Protein AF-A0A8J7PAR4-F1 (afdb_monomer_lite)

Foldseek 3Di:
DQCPACVSHFDDPVQVVVVVVCCVDCVCVPPDDDDDDPGND

Structure (mmCIF, N/CA/C/O backbone):
data_AF-A0A8J7PAR4-F1
#
_entry.id   AF-A0A8J7PAR4-F1
#
loop_
_atom_site.group_PDB
_atom_site.id
_atom_site.type_symbol
_atom_site.label_atom_id
_atom_site.label_alt_id
_atom_site.label_comp_id
_atom_site.label_asym_id
_atom_site.label_entity_id
_atom_site.label_seq_id
_atom_site.pdbx_PDB_ins_code
_atom_site.Cartn_x
_atom_site.Cartn_y
_atom_site.Cartn_z
_atom_site.occupancy
_atom_site.B_iso_or_equiv
_atom_site.auth_seq_id
_atom_site.auth_comp_id
_atom_site.auth_asym_id
_atom_site.auth_atom_id
_atom_site.pdbx_PDB_model_num
ATOM 1 N N . MET A 1 1 ? -20.097 -1.665 11.787 1.00 54.31 1 MET A N 1
ATOM 2 C CA . MET A 1 1 ? -20.452 -0.381 12.437 1.00 54.31 1 MET A CA 1
ATOM 3 C C . MET A 1 1 ? -19.361 0.614 12.066 1.00 54.31 1 MET A C 1
ATOM 5 O O . MET A 1 1 ? -18.207 0.294 12.306 1.00 54.31 1 MET A O 1
ATOM 9 N N . LEU A 1 2 ? -19.698 1.745 11.437 1.00 58.94 2 LEU A N 1
ATOM 10 C CA . LEU A 1 2 ? -18.743 2.721 10.868 1.00 58.94 2 LEU A CA 1
ATOM 11 C C . LEU A 1 2 ? -17.810 3.401 11.897 1.00 58.94 2 LEU A C 1
ATOM 13 O O . LEU A 1 2 ? -16.852 4.041 11.498 1.00 58.94 2 LEU A O 1
ATOM 17 N N . GLY A 1 3 ? -18.059 3.244 13.202 1.00 62.72 3 GLY A N 1
ATOM 18 C CA . GLY A 1 3 ? -17.256 3.835 14.284 1.00 62.72 3 GLY A CA 1
ATOM 19 C C . GLY A 1 3 ? -16.190 2.925 14.910 1.00 62.72 3 GLY A C 1
ATOM 20 O O . GLY A 1 3 ? -15.813 3.166 16.049 1.00 62.72 3 GLY A O 1
ATOM 21 N N . LYS A 1 4 ? -15.763 1.847 14.236 1.00 73.00 4 LYS A N 1
ATOM 22 C CA . LYS A 1 4 ? -14.703 0.938 14.732 1.00 73.00 4 LYS A CA 1
ATOM 23 C C . LYS A 1 4 ? -13.345 1.115 14.042 1.00 73.00 4 LYS A C 1
ATOM 25 O O . LYS A 1 4 ? -12.385 0.491 14.471 1.00 73.00 4 LYS A O 1
ATOM 30 N N . THR A 1 5 ? -13.279 1.925 12.993 1.00 83.81 5 THR A N 1
ATOM 31 C CA . THR A 1 5 ? -12.038 2.276 12.292 1.00 83.81 5 THR A CA 1
ATOM 32 C C . THR A 1 5 ? -11.525 3.598 12.869 1.00 83.81 5 THR 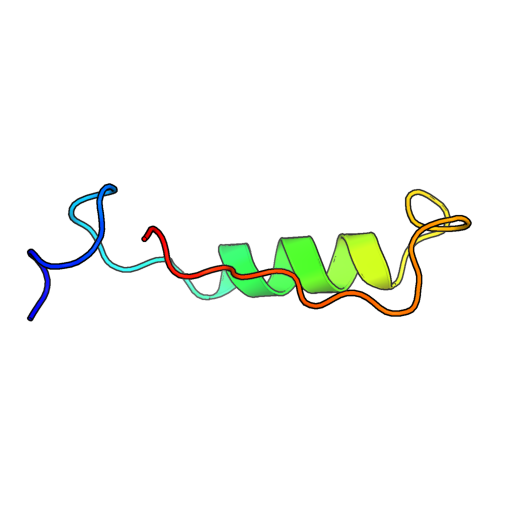A C 1
ATOM 34 O O . THR A 1 5 ? -12.333 4.496 13.129 1.00 83.81 5 THR A O 1
ATOM 37 N N . LEU A 1 6 ? -10.214 3.753 13.085 1.00 89.19 6 LEU A N 1
ATOM 38 C CA . LEU A 1 6 ? -9.626 5.016 13.564 1.00 89.19 6 LEU A CA 1
ATOM 39 C C . LEU A 1 6 ? -9.869 6.169 12.586 1.00 89.19 6 LEU A C 1
ATOM 41 O O . LEU A 1 6 ? -9.959 7.326 12.991 1.00 89.19 6 LEU A O 1
ATOM 45 N N . LEU A 1 7 ? -10.041 5.850 11.302 1.00 91.56 7 LEU A N 1
ATOM 46 C CA . LEU A 1 7 ? -10.367 6.832 10.270 1.00 91.56 7 LEU A CA 1
ATOM 47 C C . LEU A 1 7 ? -11.838 7.284 10.285 1.00 91.56 7 LEU A C 1
ATOM 49 O O . LEU A 1 7 ? -12.182 8.226 9.572 1.00 91.56 7 LEU A O 1
ATOM 53 N N . GLY A 1 8 ? -12.719 6.628 11.053 1.00 89.75 8 GLY A N 1
ATOM 54 C CA . GLY A 1 8 ? -14.123 7.033 11.220 1.00 89.75 8 GLY A CA 1
ATOM 55 C C . GLY A 1 8 ? -14.959 7.014 9.935 1.00 89.75 8 GLY A C 1
ATOM 56 O O . GLY A 1 8 ? -16.036 7.610 9.881 1.00 89.75 8 GLY A O 1
ATOM 57 N N . ARG A 1 9 ? -14.467 6.350 8.884 1.00 89.50 9 ARG A N 1
ATOM 58 C CA . ARG A 1 9 ? -15.127 6.211 7.583 1.00 89.50 9 ARG A CA 1
ATOM 59 C C . ARG A 1 9 ? -14.875 4.834 6.988 1.00 89.50 9 ARG A C 1
ATOM 61 O O . ARG A 1 9 ? -13.946 4.131 7.384 1.00 89.50 9 ARG A O 1
ATOM 68 N N . LEU A 1 10 ? -15.685 4.485 5.992 1.00 89.81 10 LEU A N 1
ATOM 69 C CA . LEU A 1 10 ? -15.389 3.368 5.104 1.00 89.81 10 LEU A CA 1
ATOM 70 C C . LEU A 1 10 ? -14.298 3.783 4.102 1.00 89.81 10 LEU A C 1
ATOM 72 O O . LEU A 1 10 ? -14.338 4.890 3.553 1.00 89.81 10 LEU A O 1
ATOM 76 N N . GLY A 1 11 ? -13.323 2.903 3.882 1.00 90.06 11 GLY A N 1
ATOM 77 C CA . GLY A 1 11 ? -12.353 3.039 2.798 1.00 90.06 11 GLY A CA 1
ATOM 78 C C . GLY A 1 11 ? -13.030 2.820 1.440 1.00 90.06 11 GLY A C 1
ATOM 79 O O . GLY A 1 11 ? -13.763 1.838 1.298 1.00 90.06 11 GLY A O 1
ATOM 80 N N . PRO A 1 12 ? -12.849 3.704 0.446 1.00 94.50 12 PRO A N 1
ATOM 81 C CA . PRO A 1 12 ? -13.278 3.426 -0.918 1.00 94.50 12 PRO A CA 1
ATOM 82 C C . PRO A 1 12 ? -12.411 2.309 -1.535 1.00 94.50 12 PRO A C 1
ATOM 84 O O . PRO A 1 12 ? -11.268 2.096 -1.121 1.00 94.50 12 PRO A O 1
ATOM 87 N N . LEU A 1 13 ? -12.942 1.589 -2.530 1.00 95.25 13 LEU A N 1
ATOM 88 C CA . LEU A 1 13 ? -12.286 0.416 -3.140 1.00 95.25 1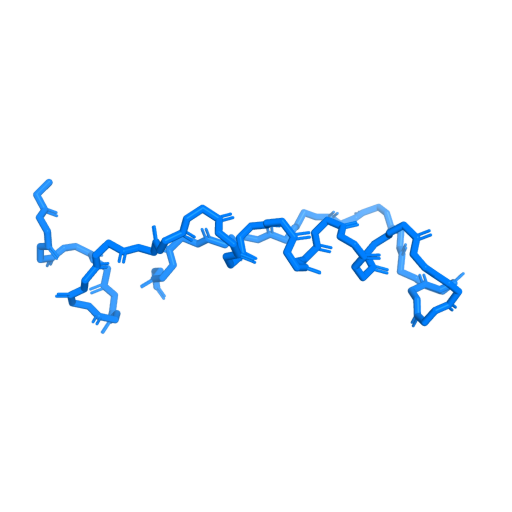3 LEU A CA 1
ATOM 89 C C . LEU A 1 13 ? -10.892 0.737 -3.701 1.00 95.25 13 LEU A C 1
ATOM 91 O O . LEU A 1 13 ? -9.995 -0.107 -3.710 1.00 95.25 13 LEU A O 1
ATOM 95 N N . GLU A 1 14 ? -10.693 1.977 -4.131 1.00 97.94 14 GLU A N 1
ATOM 96 C CA . GLU A 1 14 ? -9.452 2.457 -4.713 1.00 97.94 14 GLU A CA 1
ATOM 97 C C . GLU A 1 14 ? -8.294 2.483 -3.702 1.00 97.94 14 GLU A C 1
ATOM 99 O O . GLU A 1 14 ? -7.139 2.452 -4.117 1.00 97.94 14 GLU A O 1
ATOM 104 N N . GLU A 1 15 ? -8.559 2.530 -2.390 1.00 96.31 15 GLU A N 1
ATOM 105 C CA . GLU A 1 15 ? -7.497 2.447 -1.374 1.00 96.31 15 GLU A CA 1
ATOM 106 C C . GLU A 1 15 ? -6.839 1.065 -1.365 1.00 96.31 15 GLU A C 1
ATOM 108 O O . GLU A 1 15 ? -5.612 0.980 -1.401 1.00 96.31 15 GLU A O 1
ATOM 113 N N . VAL A 1 16 ? -7.634 -0.006 -1.434 1.00 96.81 16 VAL A N 1
ATOM 114 C CA . VAL A 1 16 ? -7.115 -1.377 -1.560 1.00 96.81 16 VAL A CA 1
ATOM 115 C C . VAL A 1 16 ? -6.433 -1.568 -2.915 1.00 96.81 16 VAL A C 1
ATOM 117 O O . VAL A 1 16 ? -5.332 -2.113 -2.982 1.00 96.81 16 VAL A O 1
ATOM 120 N N . ALA A 1 17 ? -7.044 -1.071 -3.997 1.00 98.25 17 ALA A N 1
ATOM 121 C CA . ALA A 1 17 ? -6.485 -1.200 -5.342 1.00 98.25 17 ALA A CA 1
ATOM 122 C C . ALA A 1 17 ? -5.111 -0.525 -5.479 1.00 98.25 17 ALA A C 1
ATOM 124 O O . ALA A 1 17 ? -4.229 -1.063 -6.142 1.00 98.25 17 ALA A O 1
ATOM 125 N N . ARG A 1 18 ? -4.898 0.628 -4.829 1.00 98.44 18 ARG A N 1
ATOM 126 C CA . ARG A 1 18 ? -3.594 1.309 -4.828 1.00 98.44 18 ARG A CA 1
ATOM 127 C C . ARG A 1 18 ? -2.517 0.517 -4.091 1.00 98.44 18 ARG A C 1
ATOM 129 O O . ARG A 1 18 ? -1.392 0.467 -4.576 1.00 98.44 18 ARG A O 1
ATOM 136 N N . VAL A 1 19 ? -2.846 -0.118 -2.965 1.00 98.19 19 VAL A N 1
ATOM 137 C CA . VAL A 1 19 ? -1.890 -0.980 -2.246 1.00 98.19 19 VAL A CA 1
ATOM 138 C C . VAL A 1 19 ? -1.564 -2.226 -3.067 1.00 98.19 19 VAL A C 1
ATOM 140 O O . VAL A 1 19 ? -0.397 -2.589 -3.182 1.00 98.19 19 VAL A O 1
ATOM 143 N N . ALA A 1 20 ? -2.563 -2.829 -3.714 1.00 98.19 20 ALA A N 1
ATOM 144 C CA . ALA A 1 20 ? -2.337 -3.935 -4.640 1.00 98.19 20 ALA A CA 1
ATOM 145 C C . ALA A 1 20 ? -1.453 -3.519 -5.829 1.00 98.19 20 ALA A C 1
ATOM 147 O O . ALA A 1 20 ? -0.548 -4.257 -6.202 1.00 98.19 20 ALA A O 1
ATOM 148 N N . LEU A 1 21 ? -1.674 -2.326 -6.394 1.00 98.50 21 LEU A N 1
ATOM 149 C CA . LEU A 1 21 ? -0.849 -1.788 -7.476 1.00 98.50 21 LEU A CA 1
ATOM 150 C C . LEU A 1 21 ? 0.602 -1.564 -7.033 1.00 98.50 21 LEU A C 1
ATOM 152 O O . LEU A 1 21 ? 1.507 -1.911 -7.780 1.00 98.50 21 LEU A O 1
ATOM 156 N N . PHE A 1 22 ? 0.821 -1.030 -5.827 1.00 98.31 22 PHE A N 1
ATOM 157 C CA . PHE A 1 22 ? 2.160 -0.900 -5.246 1.00 98.31 22 PHE A CA 1
ATOM 158 C C . PHE A 1 22 ? 2.846 -2.265 -5.101 1.00 98.31 22 PHE A C 1
ATOM 160 O O . PHE A 1 22 ? 3.974 -2.428 -5.550 1.00 98.31 22 PHE A O 1
ATOM 167 N N . LEU A 1 23 ? 2.155 -3.264 -4.541 1.00 98.06 23 LEU A N 1
ATOM 168 C CA . LEU A 1 23 ? 2.699 -4.621 -4.386 1.00 98.06 23 LEU A CA 1
ATOM 169 C C . LEU A 1 23 ? 2.963 -5.332 -5.722 1.00 98.06 23 LEU A C 1
ATOM 171 O O . LEU A 1 23 ? 3.733 -6.285 -5.774 1.00 98.06 23 LEU A O 1
ATOM 175 N N . ALA A 1 24 ? 2.310 -4.896 -6.798 1.00 98.19 24 ALA A N 1
ATOM 176 C CA . ALA A 1 24 ? 2.537 -5.401 -8.147 1.00 98.19 24 ALA A CA 1
ATOM 177 C C . ALA A 1 24 ? 3.596 -4.602 -8.929 1.00 98.19 24 ALA A C 1
ATOM 179 O O . ALA A 1 24 ? 3.935 -5.002 -10.044 1.00 98.19 24 ALA A O 1
ATOM 180 N N . SER A 1 25 ? 4.088 -3.476 -8.398 1.00 98.69 25 SER A N 1
ATOM 181 C CA . SER A 1 25 ? 5.080 -2.625 -9.060 1.00 98.69 25 SER A CA 1
ATOM 182 C C . SER A 1 25 ? 6.502 -2.891 -8.563 1.00 98.69 25 SER A C 1
ATOM 184 O O . SER A 1 25 ? 6.721 -3.440 -7.480 1.00 98.69 25 SER A O 1
ATOM 186 N N . ASP A 1 26 ? 7.482 -2.423 -9.340 1.00 98.56 26 ASP A N 1
ATOM 187 C CA . ASP A 1 26 ? 8.909 -2.496 -8.997 1.00 98.56 26 ASP A CA 1
ATOM 188 C C . ASP A 1 26 ? 9.264 -1.721 -7.712 1.00 98.56 26 ASP A C 1
ATOM 190 O O . ASP A 1 26 ? 10.270 -2.021 -7.058 1.00 98.56 26 ASP A O 1
ATOM 194 N N . ASP A 1 27 ? 8.414 -0.771 -7.298 1.00 98.56 27 ASP A N 1
ATOM 195 C CA . ASP A 1 27 ? 8.593 0.006 -6.062 1.00 98.56 27 ASP A CA 1
ATOM 196 C C . ASP A 1 27 ? 8.532 -0.878 -4.807 1.00 98.56 27 ASP A C 1
ATOM 198 O O . ASP A 1 27 ? 9.035 -0.501 -3.748 1.00 98.56 27 ASP A O 1
ATOM 202 N N . SER A 1 28 ? 7.942 -2.071 -4.922 1.00 98.38 28 SER A N 1
ATOM 203 C CA . SER A 1 28 ? 7.849 -3.062 -3.849 1.00 98.38 28 SER A CA 1
ATOM 204 C C . SER A 1 28 ? 8.846 -4.219 -3.991 1.00 98.38 28 SER A C 1
ATOM 206 O O . SER A 1 28 ? 8.725 -5.218 -3.289 1.00 98.38 28 SER A O 1
ATOM 208 N N . SER A 1 29 ? 9.877 -4.090 -4.835 1.00 98.50 29 SER A N 1
ATOM 209 C CA . SER A 1 29 ? 10.822 -5.173 -5.185 1.00 98.50 29 SER A CA 1
ATOM 210 C C . SER A 1 29 ? 11.531 -5.876 -4.015 1.00 98.50 29 SER A C 1
ATOM 212 O O . SER A 1 29 ? 12.058 -6.974 -4.192 1.00 98.50 29 SER A O 1
ATOM 214 N N . TYR A 1 30 ? 11.539 -5.283 -2.818 1.00 98.19 30 TYR A N 1
ATOM 215 C CA . TYR A 1 30 ? 12.105 -5.881 -1.603 1.00 98.19 30 TYR A CA 1
ATOM 216 C C . TYR A 1 30 ? 11.075 -6.131 -0.485 1.00 98.19 30 TYR A C 1
ATOM 218 O O . TYR A 1 30 ? 11.439 -6.394 0.660 1.00 98.19 30 TYR A O 1
ATOM 226 N N . VAL A 1 31 ? 9.782 -6.048 -0.801 1.00 97.94 31 VAL A N 1
ATOM 227 C CA . VAL A 1 31 ? 8.670 -6.313 0.119 1.00 97.94 31 VAL A CA 1
ATOM 228 C C . VAL A 1 31 ? 8.111 -7.701 -0.184 1.00 97.94 31 VAL A C 1
ATOM 230 O O . VAL A 1 31 ? 7.558 -7.946 -1.249 1.00 97.94 31 VAL A O 1
ATOM 233 N N . THR A 1 32 ? 8.261 -8.639 0.75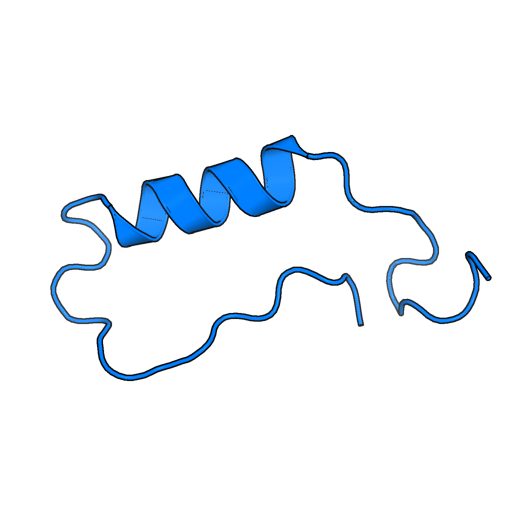1 1.00 97.81 32 THR A N 1
ATOM 234 C CA . THR A 1 32 ? 7.763 -10.013 0.598 1.00 97.81 32 THR A CA 1
ATOM 235 C C . THR A 1 32 ? 7.462 -10.653 1.952 1.00 97.81 32 THR A C 1
ATOM 237 O O . THR A 1 32 ? 8.032 -10.252 2.966 1.00 97.81 32 THR A O 1
ATOM 240 N N . GLY A 1 33 ? 6.574 -11.652 1.971 1.00 97.50 33 GLY A N 1
ATOM 241 C CA . GLY A 1 33 ? 6.265 -12.452 3.163 1.00 97.50 33 GLY A CA 1
ATOM 242 C C . GLY A 1 33 ? 5.523 -11.705 4.275 1.00 97.50 33 GLY A C 1
AT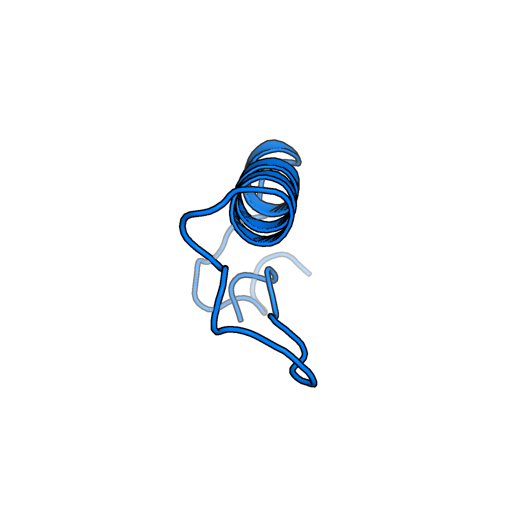OM 243 O O . GLY A 1 33 ? 5.634 -12.090 5.436 1.00 97.50 33 GLY A O 1
ATOM 244 N N . ILE A 1 34 ? 4.802 -10.636 3.935 1.00 97.31 34 ILE A N 1
ATOM 245 C CA . ILE A 1 34 ? 4.079 -9.783 4.883 1.00 97.31 34 ILE A CA 1
ATOM 246 C C . ILE A 1 34 ? 2.633 -9.573 4.437 1.00 97.31 34 ILE A C 1
ATOM 248 O O . ILE A 1 34 ? 2.345 -9.555 3.241 1.00 97.31 34 ILE A O 1
ATOM 252 N N . ASP A 1 35 ? 1.755 -9.340 5.410 1.00 96.75 35 ASP A N 1
ATOM 253 C CA . ASP A 1 35 ? 0.372 -8.923 5.188 1.00 96.75 35 ASP A CA 1
ATOM 254 C C . ASP A 1 35 ? 0.246 -7.405 5.394 1.00 96.75 35 ASP A C 1
ATOM 256 O O . ASP A 1 35 ? 0.682 -6.874 6.418 1.00 96.75 35 ASP A O 1
ATOM 260 N N . ILE A 1 36 ? -0.369 -6.696 4.439 1.00 96.19 36 ILE A N 1
ATOM 261 C CA . ILE A 1 36 ? -0.674 -5.260 4.564 1.0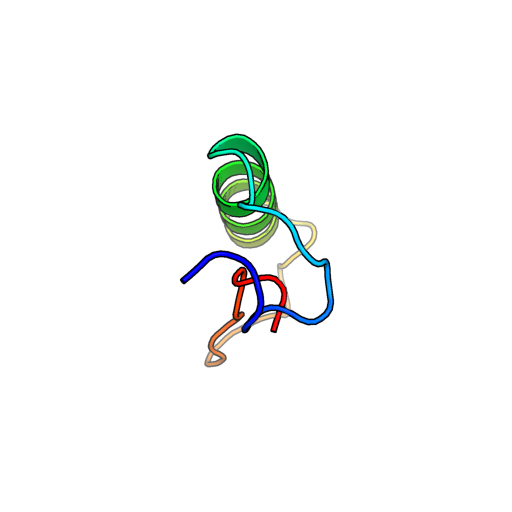0 96.19 36 ILE A CA 1
ATOM 262 C C . ILE A 1 36 ? -2.170 -5.083 4.816 1.00 96.19 36 ILE A C 1
ATOM 264 O O . ILE A 1 36 ? -2.991 -5.335 3.933 1.00 96.19 36 ILE A O 1
ATOM 268 N N . ALA A 1 37 ? -2.522 -4.607 6.010 1.00 95.44 37 ALA A N 1
ATOM 269 C CA . ALA A 1 37 ? -3.893 -4.235 6.339 1.00 95.44 37 ALA A CA 1
ATOM 270 C C . ALA A 1 37 ? -4.275 -2.900 5.675 1.00 95.44 37 ALA A C 1
ATOM 272 O O . ALA A 1 37 ? -3.553 -1.908 5.776 1.00 95.44 37 ALA A O 1
ATOM 273 N N . VAL A 1 38 ? -5.429 -2.880 5.005 1.00 95.69 38 VAL A N 1
ATOM 274 C CA . VAL A 1 38 ? -6.027 -1.684 4.386 1.00 95.69 38 VAL A CA 1
ATOM 275 C C . VAL A 1 38 ? -7.465 -1.554 4.883 1.00 95.69 38 VAL A C 1
ATOM 277 O O . VAL A 1 38 ? -8.429 -1.776 4.154 1.00 95.69 38 VAL A O 1
ATOM 280 N N . ASP A 1 39 ? -7.609 -1.288 6.174 1.00 92.75 39 ASP A N 1
ATOM 281 C CA . ASP A 1 39 ? -8.881 -1.389 6.899 1.00 92.75 39 ASP A CA 1
ATOM 282 C C . ASP A 1 39 ? -9.248 -0.118 7.682 1.00 92.75 39 ASP A C 1
ATOM 284 O O . ASP A 1 39 ? -10.351 -0.018 8.225 1.00 92.75 39 ASP A O 1
ATOM 288 N N . GLY A 1 40 ? -8.357 0.877 7.705 1.00 90.94 40 GLY A N 1
ATOM 289 C CA . GLY A 1 40 ? -8.540 2.114 8.461 1.00 90.94 40 GLY A CA 1
ATOM 290 C C . GLY A 1 40 ? -8.603 1.905 9.976 1.00 90.94 40 GLY A C 1
ATOM 291 O O . GLY A 1 40 ? -9.129 2.788 10.664 1.00 90.94 40 GLY A O 1
ATOM 292 N N . ALA A 1 41 ? -8.154 0.740 10.460 1.00 86.62 41 ALA A N 1
ATOM 293 C CA . ALA A 1 41 ? -8.058 0.402 11.875 1.00 86.62 41 ALA A CA 1
ATOM 294 C C . ALA A 1 41 ? -7.033 1.257 12.626 1.00 86.62 41 ALA A C 1
ATOM 296 O O . ALA A 1 41 ? -6.277 2.031 11.994 1.00 86.62 41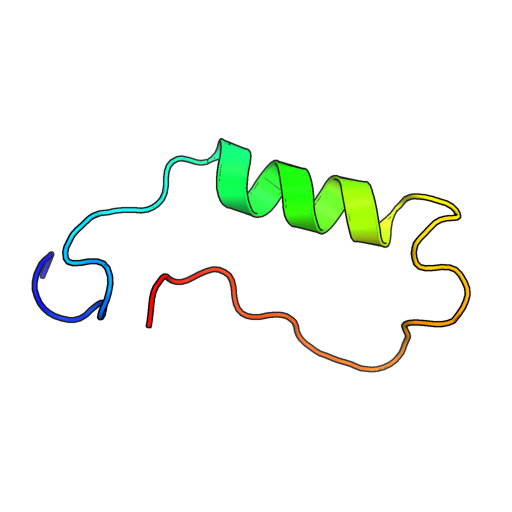 ALA A O 1
#

Sequence (41 aa):
MLGKTLLGRLGPLEEVARVALFLASDDSSYVTGIDIAVDGA

Secondary structure (DSSP, 8-state):
-TTSSTTSSPPPHHHHHHHHHHHTSGGGTT--S-----S--

Radius of gyration: 12.36 Å; chains: 1; bounding box: 33×20×24 Å

pLDDT: mean 92.08, std 10.72, range [54.31, 98.69]